Protein AF-A0ABD0N1Q6-F1 (afdb_monomer_lite)

Sequence (127 aa):
EYIIYVDPVTQLGLNTDSVMEYSIGDIHRASDADTPELLPDTISVKLKDLTLNSEDSLAFETLIPKPVLQRYISQLEEHRRIIFSGPSGTGKSFLASRLAEYMVLKEGKQLEHQAIATFNVDNKTTK

InterPro domains:
  IPR027417 P-loop containing nucleoside triphosphate hydrolase [G3DSA:3.40.50.300] (66-121)
  IPR027417 P-loop containing nucleoside triphosphate hydrolase [SSF52540] (61-108)
  IPR039041 Nav/unc-53 family [PTHR12784] (1-127)
  IPR057126 Neuron navigator 1-like, ubiquitin-like domain [PF23092] (1-45)

Radius of gyration: 19.84 Å; chains: 1; bounding box: 49×34×64 Å

Secondary structure (DSSP, 8-state):
-THHHHSTTS-S---GGGEEEEEETT----TTPPPPSSPPS-EEEEEP-GGGT--HHHHHHHT--HHHHHHHHHHHHHHS-------TTSSHHHHHHHHHHHHHHHTT----TTS------------

Organism: Cirrhinus mrigala (NCBI:txid683832)

Structure (mmCIF, N/CA/C/O backbone):
data_AF-A0ABD0N1Q6-F1
#
_entry.id   AF-A0ABD0N1Q6-F1
#
loop_
_atom_site.group_PDB
_atom_site.id
_atom_site.type_symbol
_atom_site.label_atom_id
_atom_site.label_alt_id
_atom_site.label_comp_id
_atom_site.label_asym_id
_atom_site.label_entity_id
_atom_site.label_seq_id
_atom_site.pdbx_PDB_ins_code
_atom_site.Cartn_x
_atom_site.Cartn_y
_atom_site.Cartn_z
_atom_site.occupancy
_atom_site.B_iso_or_equiv
_atom_site.auth_seq_id
_atom_site.auth_comp_id
_atom_site.auth_asym_id
_atom_site.auth_atom_id
_atom_site.pdbx_PDB_model_num
ATOM 1 N N . GLU A 1 1 ? 6.212 -2.475 -22.340 1.00 63.44 1 GLU A N 1
ATOM 2 C CA . GLU A 1 1 ? 6.592 -3.905 -22.292 1.00 63.44 1 GLU A CA 1
ATOM 3 C C . GLU A 1 1 ? 7.075 -4.371 -20.910 1.00 63.44 1 GLU A C 1
ATOM 5 O O . GLU A 1 1 ? 6.848 -5.518 -20.580 1.00 63.44 1 GLU A O 1
ATOM 10 N N . TYR A 1 2 ? 7.620 -3.510 -20.036 1.00 73.81 2 TYR A N 1
ATOM 11 C CA . TYR A 1 2 ? 8.164 -3.938 -18.729 1.00 73.81 2 TYR A CA 1
ATOM 12 C C . TYR A 1 2 ? 7.155 -4.368 -17.652 1.00 73.81 2 TYR A C 1
ATOM 14 O O . TYR A 1 2 ? 7.543 -5.015 -16.682 1.00 73.81 2 TYR A O 1
ATOM 22 N N . ILE A 1 3 ? 5.866 -4.057 -17.810 1.00 80.75 3 ILE A N 1
ATOM 23 C CA . ILE A 1 3 ? 4.844 -4.421 -16.817 1.00 80.75 3 ILE A CA 1
ATOM 24 C C . ILE A 1 3 ? 4.699 -5.942 -16.644 1.00 80.75 3 ILE A C 1
ATOM 26 O O . ILE A 1 3 ? 4.367 -6.404 -15.559 1.00 80.75 3 ILE A O 1
ATOM 30 N N . ILE A 1 4 ? 5.043 -6.731 -17.668 1.00 80.50 4 ILE A N 1
ATOM 31 C CA . ILE A 1 4 ? 5.046 -8.200 -17.597 1.00 80.50 4 ILE A CA 1
ATOM 32 C C . ILE A 1 4 ? 6.065 -8.740 -16.587 1.00 80.50 4 ILE A C 1
ATOM 34 O O . ILE A 1 4 ? 5.952 -9.877 -16.160 1.00 80.50 4 ILE A O 1
ATOM 38 N N . TYR A 1 5 ? 7.074 -7.958 -16.200 1.00 82.06 5 TYR A N 1
ATOM 39 C CA . TYR A 1 5 ? 8.007 -8.360 -15.145 1.00 82.06 5 TYR A CA 1
ATOM 40 C C . TYR A 1 5 ? 7.492 -7.987 -13.749 1.00 82.06 5 TYR A C 1
ATOM 42 O O . TYR A 1 5 ? 7.929 -8.570 -12.762 1.00 82.06 5 TYR A O 1
ATOM 50 N N . VAL A 1 6 ? 6.555 -7.038 -13.673 1.00 81.81 6 VAL A N 1
ATOM 51 C CA . VAL A 1 6 ? 5.927 -6.558 -12.433 1.00 81.81 6 VAL A CA 1
ATOM 52 C C . VAL A 1 6 ? 4.709 -7.416 -12.071 1.00 81.81 6 VAL A C 1
ATOM 54 O O . VAL A 1 6 ? 4.541 -7.784 -10.914 1.00 81.81 6 VAL A O 1
ATOM 57 N N . ASP A 1 7 ? 3.884 -7.772 -13.060 1.00 87.94 7 ASP A N 1
ATOM 58 C CA . ASP A 1 7 ? 2.717 -8.653 -12.917 1.00 87.94 7 ASP A CA 1
ATOM 59 C C . ASP A 1 7 ? 2.688 -9.694 -14.057 1.00 87.94 7 ASP A C 1
ATOM 61 O O . ASP A 1 7 ? 1.883 -9.592 -14.987 1.00 87.94 7 ASP A O 1
ATOM 65 N N . PRO A 1 8 ? 3.582 -10.704 -14.028 1.00 82.69 8 PRO A N 1
ATOM 66 C CA . PRO A 1 8 ? 3.776 -11.650 -15.135 1.00 82.69 8 PRO A CA 1
ATOM 67 C C . PRO A 1 8 ? 2.552 -12.490 -15.475 1.00 82.69 8 PRO A C 1
ATOM 69 O O . PRO A 1 8 ? 2.429 -12.979 -16.595 1.00 82.69 8 PRO A O 1
ATOM 72 N N . VAL A 1 9 ? 1.651 -12.672 -14.512 1.00 87.69 9 VAL A N 1
ATOM 73 C CA . VAL A 1 9 ? 0.440 -13.485 -14.672 1.00 87.69 9 VAL A CA 1
ATOM 74 C C . VAL A 1 9 ? -0.811 -12.604 -14.692 1.00 87.69 9 VAL A C 1
ATOM 76 O O . VAL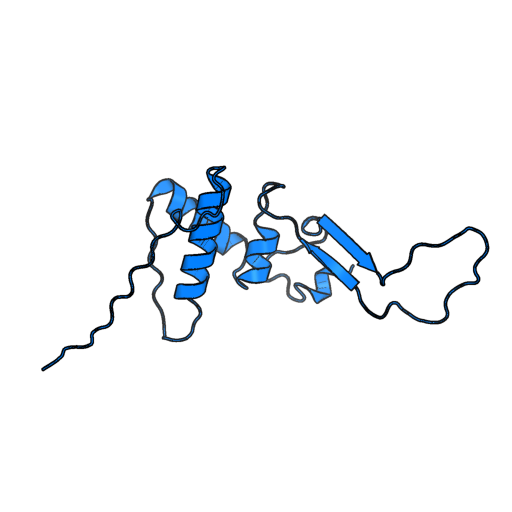 A 1 9 ? -1.929 -13.116 -14.716 1.00 87.69 9 VAL A O 1
ATOM 79 N N . THR A 1 10 ? -0.656 -11.275 -14.697 1.00 86.19 10 THR A N 1
ATOM 80 C CA . THR A 1 10 ? -1.761 -10.299 -14.657 1.00 86.19 10 THR A CA 1
ATOM 81 C C . THR A 1 10 ? -2.742 -10.533 -13.495 1.00 86.19 10 THR A C 1
ATOM 83 O O . THR A 1 10 ? -3.933 -10.241 -13.596 1.00 86.19 10 THR A O 1
ATOM 86 N N . GLN A 1 11 ? -2.262 -11.112 -12.387 1.00 90.44 11 GLN A N 1
ATOM 87 C CA . GLN A 1 11 ? -3.091 -11.479 -11.233 1.00 90.44 11 GLN A CA 1
ATOM 88 C C . GLN A 1 11 ? -3.357 -10.289 -10.319 1.00 90.44 11 GLN A C 1
ATOM 90 O O . GLN A 1 11 ? -4.396 -10.248 -9.659 1.00 90.44 11 GLN A O 1
ATOM 95 N N . LEU A 1 12 ? -2.444 -9.317 -10.288 1.00 94.00 12 LEU A N 1
ATOM 96 C CA . LEU A 1 12 ? -2.667 -8.070 -9.566 1.00 94.00 12 LEU A CA 1
ATOM 97 C C . LEU A 1 12 ? -3.605 -7.139 -10.342 1.00 94.00 12 LEU A C 1
ATOM 99 O O . LEU A 1 12 ? -4.262 -6.289 -9.740 1.00 94.00 12 LEU A O 1
ATOM 103 N N . GLY A 1 13 ? -3.730 -7.351 -11.654 1.00 92.75 13 GLY A N 1
ATOM 104 C CA . GLY A 1 13 ? -4.526 -6.525 -12.555 1.00 92.75 13 GLY A CA 1
ATOM 105 C C . GLY A 1 13 ? -3.767 -5.286 -13.026 1.00 92.75 13 GLY A C 1
ATOM 106 O O . GLY A 1 13 ? -4.398 -4.294 -13.392 1.00 92.75 13 GLY A O 1
ATOM 107 N N . LEU A 1 14 ? -2.431 -5.331 -12.993 1.00 92.94 14 LEU A N 1
ATOM 108 C CA . LEU A 1 14 ? -1.572 -4.248 -13.464 1.00 92.94 14 LEU A CA 1
ATOM 109 C C . LEU A 1 14 ? -1.366 -4.357 -14.978 1.00 92.94 14 LEU A C 1
ATOM 111 O O . LEU A 1 14 ? -1.243 -5.448 -15.534 1.00 92.94 14 LEU A O 1
ATOM 115 N N . ASN A 1 15 ? -1.322 -3.216 -15.661 1.00 90.81 15 ASN A N 1
ATOM 116 C CA . ASN A 1 15 ? -1.105 -3.152 -17.105 1.00 90.81 15 ASN A CA 1
ATOM 117 C C . ASN A 1 15 ? -0.229 -1.945 -17.482 1.00 90.81 15 ASN A C 1
ATOM 119 O O . ASN A 1 15 ? 0.282 -1.237 -16.617 1.00 90.81 15 ASN A O 1
ATOM 123 N N . THR A 1 16 ? -0.003 -1.718 -18.777 1.00 88.06 16 THR A N 1
ATOM 124 C CA . THR A 1 16 ? 0.847 -0.609 -19.244 1.00 88.06 16 THR A CA 1
ATOM 125 C C . THR A 1 16 ? 0.340 0.755 -18.763 1.00 88.06 16 THR A C 1
ATOM 127 O O . THR A 1 16 ? 1.154 1.616 -18.439 1.00 88.06 16 THR A O 1
ATOM 130 N N . ASP A 1 17 ? -0.976 0.931 -18.629 1.00 91.00 17 ASP A N 1
ATOM 131 C CA . ASP A 1 17 ? -1.573 2.163 -18.114 1.00 91.00 17 ASP A CA 1
ATOM 132 C C . ASP A 1 17 ? -1.401 2.308 -16.599 1.00 91.00 17 ASP A C 1
ATOM 134 O O . ASP A 1 17 ? -1.629 3.394 -16.077 1.00 91.00 17 ASP A O 1
ATOM 138 N N . SER A 1 18 ? -0.983 1.265 -15.879 1.00 92.50 18 SER A N 1
ATOM 139 C CA . SER A 1 18 ? -0.650 1.343 -14.452 1.00 92.50 18 SER A CA 1
ATOM 140 C C . SER A 1 18 ? 0.695 2.026 -14.189 1.00 92.50 18 SER A C 1
ATOM 142 O O . SER A 1 18 ? 0.976 2.399 -13.051 1.00 92.50 18 SER A O 1
ATOM 144 N N . VAL A 1 19 ? 1.538 2.202 -15.213 1.00 91.44 19 VAL A N 1
ATOM 145 C CA . VAL A 1 19 ? 2.837 2.876 -15.086 1.00 91.44 19 VAL A CA 1
ATOM 146 C C . VAL A 1 19 ? 2.639 4.390 -15.141 1.00 91.44 19 VAL A C 1
ATOM 148 O O . VAL A 1 19 ? 2.029 4.918 -16.070 1.00 91.44 19 VAL A O 1
ATOM 151 N N . MET A 1 20 ? 3.161 5.095 -14.140 1.00 90.06 20 MET A N 1
ATOM 152 C CA . MET A 1 20 ? 3.219 6.556 -14.119 1.00 90.06 20 MET A CA 1
ATOM 153 C C . MET A 1 20 ? 4.516 7.068 -14.747 1.00 90.06 20 MET A C 1
ATOM 155 O O . MET A 1 20 ? 4.489 7.976 -15.569 1.00 90.06 20 MET A O 1
ATOM 159 N N . GLU A 1 21 ? 5.646 6.486 -14.358 1.00 87.31 21 GLU A N 1
ATOM 160 C CA . GLU A 1 21 ? 6.975 6.892 -14.809 1.00 87.31 21 GLU A CA 1
ATOM 161 C C . GLU A 1 21 ? 7.892 5.670 -14.829 1.00 87.31 21 GLU A C 1
ATOM 163 O O . GLU A 1 21 ? 7.711 4.737 -14.044 1.00 87.31 21 GLU A O 1
ATOM 168 N N . TYR A 1 22 ? 8.883 5.664 -15.714 1.00 83.44 22 TYR A N 1
ATOM 169 C CA . TYR A 1 22 ? 9.984 4.716 -15.633 1.00 83.44 22 TYR A CA 1
ATOM 170 C C . TYR A 1 22 ? 11.305 5.418 -15.947 1.00 83.44 22 TYR A C 1
ATOM 172 O O . TYR A 1 22 ? 11.354 6.304 -16.800 1.00 83.44 22 TYR A O 1
ATOM 180 N N . SER A 1 23 ? 12.377 5.011 -15.275 1.00 78.94 23 SER A N 1
ATOM 181 C CA . SER A 1 23 ? 13.738 5.455 -15.563 1.00 78.94 23 SER A CA 1
ATOM 182 C C . SER A 1 23 ? 14.638 4.256 -15.823 1.00 78.94 23 SER A C 1
ATOM 184 O O . SER A 1 23 ? 14.404 3.149 -15.337 1.00 78.94 23 SER A O 1
ATOM 186 N N . ILE A 1 24 ? 15.647 4.477 -16.655 1.00 76.06 24 ILE A N 1
ATOM 187 C CA . ILE A 1 24 ? 16.559 3.452 -17.143 1.00 76.06 24 ILE A CA 1
ATOM 188 C C . ILE A 1 24 ? 17.982 3.963 -16.883 1.00 76.06 24 ILE A C 1
ATOM 190 O O . ILE A 1 24 ? 18.451 4.861 -17.583 1.00 76.06 24 ILE A O 1
ATOM 194 N N . GLY A 1 25 ? 18.655 3.409 -15.871 1.00 70.56 25 GLY A N 1
ATOM 195 C CA . GLY A 1 25 ? 19.943 3.913 -15.371 1.00 70.56 25 GLY A CA 1
ATOM 196 C C . GLY A 1 25 ? 19.877 5.334 -14.773 1.00 70.56 25 GLY A C 1
ATOM 197 O O . GLY A 1 25 ? 18.796 5.831 -14.467 1.00 70.56 25 GLY A O 1
ATOM 198 N N . ASP A 1 26 ? 21.040 5.992 -14.651 1.00 59.66 26 ASP A N 1
ATOM 199 C CA . ASP A 1 26 ? 21.234 7.323 -14.024 1.00 59.66 26 ASP A CA 1
ATOM 200 C C . ASP A 1 26 ? 21.634 8.442 -15.024 1.00 59.66 26 ASP A C 1
ATOM 202 O O . ASP A 1 26 ? 22.311 9.410 -14.673 1.00 59.66 26 ASP A O 1
ATOM 206 N N . ILE A 1 27 ? 21.307 8.319 -16.315 1.00 54.03 27 ILE A N 1
ATOM 207 C CA . ILE A 1 27 ? 22.042 9.062 -17.358 1.00 54.03 27 ILE A CA 1
ATOM 208 C C . ILE A 1 27 ? 21.313 10.330 -17.857 1.00 54.03 27 ILE A C 1
ATOM 210 O O . ILE A 1 27 ? 20.344 10.246 -18.608 1.00 54.03 27 ILE A O 1
ATOM 214 N N . HIS A 1 28 ? 21.880 11.511 -17.566 1.00 49.94 28 HIS A N 1
ATOM 215 C CA . HIS A 1 28 ? 21.729 12.750 -18.357 1.00 49.94 28 HIS A CA 1
ATOM 216 C C . HIS A 1 28 ? 22.832 12.806 -19.442 1.00 49.94 28 HIS A C 1
ATOM 218 O O . HIS A 1 28 ? 24.000 12.605 -19.115 1.00 49.94 28 HIS A O 1
ATOM 224 N N . ARG A 1 29 ? 22.516 13.078 -20.724 1.00 51.78 29 ARG A N 1
ATOM 225 C CA . ARG A 1 29 ? 23.517 13.128 -21.824 1.00 51.78 29 ARG A CA 1
ATOM 226 C C . ARG A 1 29 ? 23.653 14.517 -22.465 1.00 51.78 29 ARG A C 1
ATOM 228 O O . ARG A 1 29 ? 22.651 15.187 -22.695 1.00 51.78 29 ARG A O 1
ATOM 235 N N . ALA A 1 30 ? 24.890 14.908 -22.789 1.00 47.66 30 ALA A N 1
ATOM 236 C CA . ALA A 1 30 ? 25.230 16.033 -23.670 1.00 47.66 30 ALA A CA 1
ATOM 237 C C . ALA A 1 30 ? 25.465 15.539 -25.117 1.00 47.66 30 ALA A C 1
ATOM 239 O O . ALA A 1 30 ? 25.775 14.367 -25.314 1.00 47.66 30 ALA A O 1
ATOM 240 N N . SER A 1 31 ? 25.306 16.441 -26.095 1.00 41.12 31 SER A N 1
ATOM 241 C CA . SER A 1 31 ? 25.104 16.202 -27.545 1.00 41.12 31 SER A CA 1
ATOM 242 C C . SER A 1 31 ? 26.035 15.199 -28.254 1.00 41.12 31 SER A C 1
ATOM 244 O O . SER A 1 31 ? 25.605 14.604 -29.237 1.00 41.12 31 SER A O 1
ATOM 246 N N . ASP A 1 32 ? 27.262 14.962 -27.779 1.00 51.75 32 ASP A N 1
ATOM 247 C CA . ASP A 1 32 ? 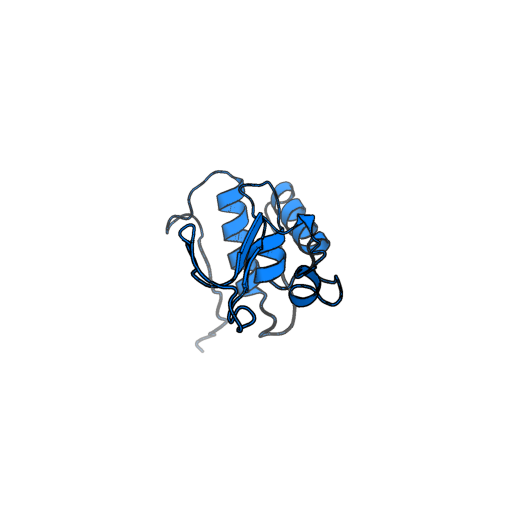28.319 14.353 -28.610 1.00 51.75 32 ASP A CA 1
ATOM 248 C C . ASP A 1 32 ? 28.909 13.040 -28.040 1.00 51.75 32 ASP A C 1
ATOM 250 O O . ASP A 1 32 ? 30.085 12.749 -28.245 1.00 51.75 32 ASP A O 1
ATOM 254 N N . ALA A 1 33 ? 28.133 12.244 -27.292 1.00 53.88 33 ALA A N 1
ATOM 255 C CA . ALA A 1 33 ? 28.614 10.976 -26.717 1.00 53.88 33 ALA A CA 1
ATOM 256 C C . ALA A 1 33 ? 28.206 9.732 -27.538 1.00 53.88 33 ALA A C 1
ATOM 258 O O . ALA A 1 33 ? 27.027 9.561 -27.857 1.00 53.88 33 ALA A O 1
ATOM 259 N N . ASP A 1 34 ? 29.178 8.848 -27.812 1.00 50.19 34 ASP A N 1
ATOM 260 C CA . ASP A 1 34 ? 29.012 7.568 -28.523 1.00 50.19 34 ASP A CA 1
ATOM 261 C C . ASP A 1 34 ? 28.018 6.604 -27.841 1.00 50.19 34 ASP A C 1
ATOM 263 O O . ASP A 1 34 ? 27.814 6.618 -26.621 1.00 50.19 34 ASP A O 1
ATOM 267 N N . THR A 1 35 ? 27.394 5.741 -28.652 1.00 48.62 35 THR A N 1
ATOM 268 C CA . THR A 1 35 ? 26.401 4.733 -28.235 1.00 48.62 35 THR A CA 1
ATOM 269 C C . THR A 1 35 ? 26.938 3.808 -27.134 1.00 48.62 35 THR A C 1
ATOM 271 O O . THR A 1 35 ? 27.998 3.212 -27.318 1.00 48.62 35 THR A O 1
ATOM 274 N N . PRO A 1 36 ? 26.216 3.623 -26.011 1.00 51.22 36 PRO A N 1
ATOM 275 C CA . PRO A 1 36 ? 26.679 2.762 -24.927 1.00 51.22 36 PRO A CA 1
ATOM 276 C C . PRO A 1 36 ? 26.613 1.278 -25.319 1.00 51.22 36 PRO A C 1
ATOM 278 O O . PRO A 1 36 ? 25.617 0.820 -25.877 1.00 51.22 36 PRO A O 1
ATOM 281 N N . GLU A 1 37 ? 27.649 0.520 -24.957 1.00 51.94 37 GLU A N 1
ATOM 282 C CA . GLU A 1 37 ? 27.719 -0.942 -25.127 1.00 51.94 37 GLU A CA 1
ATOM 283 C C . GLU A 1 37 ? 26.939 -1.726 -24.050 1.00 51.94 37 GLU A C 1
ATOM 285 O O . GLU A 1 37 ? 26.655 -2.908 -24.244 1.00 51.94 37 GLU A O 1
ATOM 290 N N . LEU A 1 38 ? 26.561 -1.098 -22.926 1.00 50.06 38 LEU A N 1
ATOM 291 C CA . LEU A 1 38 ? 25.830 -1.758 -21.838 1.00 50.06 38 LEU A CA 1
ATOM 292 C C . LEU A 1 38 ? 24.319 -1.515 -21.907 1.00 50.06 38 LEU A C 1
ATOM 294 O O . LEU A 1 38 ? 23.841 -0.377 -21.940 1.00 50.06 38 LEU A O 1
ATOM 298 N N . LEU A 1 39 ? 23.574 -2.624 -21.862 1.00 53.91 39 LEU A N 1
ATOM 299 C CA . LEU A 1 39 ? 22.163 -2.637 -21.495 1.00 53.91 39 LEU A CA 1
ATOM 300 C C . LEU A 1 39 ? 22.016 -2.027 -20.090 1.00 53.91 39 LEU A C 1
ATOM 302 O O . LEU A 1 39 ? 22.891 -2.207 -19.251 1.00 53.91 39 LEU A O 1
ATOM 306 N N . PRO A 1 40 ? 20.939 -1.288 -19.824 1.00 54.50 40 PRO A N 1
ATOM 307 C CA . PRO A 1 40 ? 20.789 -0.564 -18.570 1.00 54.50 40 PRO A CA 1
ATOM 308 C C . PRO A 1 40 ? 20.744 -1.492 -17.349 1.00 54.50 40 PRO A C 1
ATOM 310 O O . PRO A 1 40 ? 19.903 -2.385 -17.284 1.00 54.50 40 PRO A O 1
ATOM 313 N N . ASP A 1 41 ? 21.605 -1.236 -16.360 1.00 67.25 41 ASP A N 1
ATOM 314 C CA . ASP A 1 41 ? 21.766 -2.082 -15.165 1.00 67.25 41 ASP A CA 1
ATOM 315 C C . ASP A 1 41 ? 20.569 -2.034 -14.200 1.00 67.25 41 ASP A C 1
ATOM 317 O O . ASP A 1 41 ? 20.409 -2.904 -13.344 1.00 67.25 41 ASP A O 1
ATOM 321 N N . THR A 1 42 ? 19.715 -1.009 -14.280 1.00 70.12 42 THR A N 1
ATOM 322 C CA . THR A 1 42 ? 18.541 -0.872 -13.406 1.00 70.12 42 THR A CA 1
ATOM 323 C C . THR A 1 42 ? 17.416 -0.128 -14.115 1.00 70.12 42 THR A C 1
ATOM 325 O O . THR A 1 42 ? 17.633 0.921 -14.723 1.00 70.12 42 THR A O 1
ATOM 328 N N . ILE A 1 43 ? 16.203 -0.673 -14.014 1.00 76.19 43 ILE A N 1
ATOM 329 C CA . ILE A 1 43 ? 14.967 -0.032 -14.466 1.00 76.19 43 ILE A CA 1
ATOM 330 C C . ILE A 1 43 ? 14.138 0.270 -13.222 1.00 76.19 43 ILE A C 1
ATOM 332 O O . ILE A 1 43 ? 13.747 -0.648 -12.502 1.00 76.19 43 ILE A O 1
ATOM 336 N N . SER A 1 44 ? 13.875 1.549 -12.972 1.00 82.25 44 SER A N 1
ATOM 337 C CA . SER A 1 44 ? 12.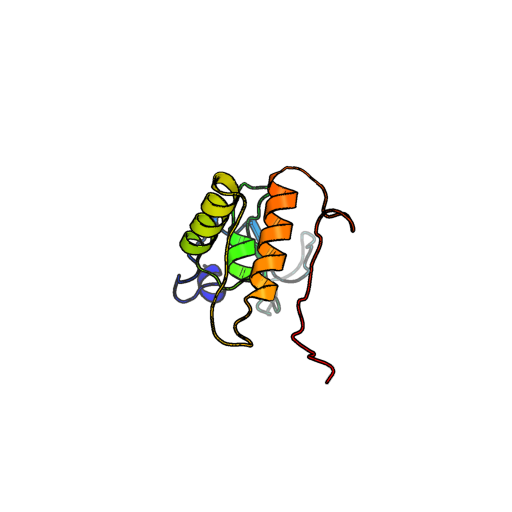928 1.975 -11.945 1.00 82.25 44 SER A CA 1
ATOM 338 C C . SER A 1 44 ? 11.570 2.186 -12.595 1.00 82.25 44 SER A C 1
ATOM 340 O O . SER A 1 44 ? 11.479 2.843 -13.630 1.00 82.25 44 SER A O 1
ATOM 342 N N . VAL A 1 45 ? 10.513 1.630 -12.009 1.00 85.69 45 VAL A N 1
ATOM 343 C CA . VAL A 1 45 ? 9.135 1.817 -12.472 1.00 85.69 45 VAL A CA 1
ATOM 344 C C . VAL A 1 45 ? 8.327 2.370 -11.315 1.00 85.69 45 VAL A C 1
ATOM 346 O O . VAL A 1 45 ? 8.262 1.766 -10.246 1.00 85.69 45 VAL A O 1
ATOM 349 N N . LYS A 1 46 ? 7.684 3.511 -11.540 1.00 90.69 46 LYS A N 1
ATOM 350 C CA . LYS A 1 46 ? 6.752 4.118 -10.601 1.00 90.69 46 LYS A CA 1
ATOM 351 C C . LYS A 1 46 ? 5.333 3.858 -11.083 1.00 90.69 46 LYS A C 1
ATOM 353 O O . LYS A 1 46 ? 4.973 4.231 -12.200 1.00 90.69 46 LYS A O 1
ATOM 358 N N . LEU A 1 47 ? 4.538 3.195 -10.252 1.00 93.88 47 LEU A N 1
ATOM 359 C CA . LEU A 1 47 ? 3.140 2.897 -10.547 1.00 93.88 47 LEU A CA 1
ATOM 360 C C . LEU A 1 47 ? 2.243 4.077 -10.172 1.00 93.88 47 LEU A C 1
ATOM 362 O O . LEU A 1 47 ? 2.596 4.895 -9.321 1.00 93.88 47 LEU A O 1
ATOM 366 N N . LYS A 1 48 ? 1.078 4.159 -10.815 1.00 95.62 48 LYS A N 1
ATOM 367 C CA . LYS A 1 48 ? 0.044 5.126 -10.450 1.00 95.62 48 LYS A CA 1
ATOM 368 C C . LYS A 1 48 ? -0.451 4.839 -9.036 1.00 95.62 48 LYS A C 1
ATOM 370 O O . LYS A 1 48 ? -0.682 3.693 -8.649 1.00 95.62 48 LYS A O 1
ATOM 375 N N . ASP A 1 49 ? -0.644 5.900 -8.278 1.00 94.50 49 ASP A N 1
ATOM 376 C CA . ASP A 1 49 ? -1.166 5.847 -6.923 1.00 94.50 49 ASP A CA 1
ATOM 377 C C . ASP A 1 49 ? -2.453 6.679 -6.819 1.00 94.50 49 ASP A C 1
ATOM 379 O O . ASP A 1 49 ? -3.048 7.108 -7.817 1.00 94.50 49 ASP A O 1
ATOM 383 N N . LEU A 1 50 ? -2.891 6.906 -5.585 1.00 93.44 50 LEU A N 1
ATOM 384 C CA . LEU A 1 50 ? -4.100 7.654 -5.284 1.00 93.44 50 LEU A CA 1
ATOM 385 C C . LEU A 1 50 ? -4.063 9.101 -5.812 1.00 93.44 50 LEU A C 1
ATOM 387 O O . LEU A 1 50 ? -5.121 9.650 -6.114 1.00 93.44 50 LEU A O 1
ATOM 391 N N . THR A 1 51 ? -2.883 9.710 -5.987 1.00 91.75 51 THR A N 1
ATOM 392 C CA . THR A 1 51 ? -2.765 11.065 -6.563 1.00 91.75 51 THR A CA 1
ATOM 393 C C . THR A 1 51 ? -3.270 11.123 -8.005 1.00 91.75 51 THR A C 1
ATOM 395 O O . THR A 1 51 ? -3.745 12.164 -8.457 1.00 91.75 51 THR A O 1
ATOM 398 N N . LEU A 1 52 ? -3.240 9.983 -8.702 1.00 93.56 52 LEU A N 1
ATOM 399 C CA . LEU A 1 52 ? -3.793 9.780 -10.038 1.00 93.56 52 LEU A CA 1
ATOM 400 C C . LEU A 1 52 ? -5.093 8.965 -10.016 1.00 93.56 52 LEU A C 1
ATOM 402 O O . LEU A 1 52 ? -5.477 8.394 -11.037 1.00 93.56 52 LEU A O 1
ATOM 406 N N . ASN A 1 53 ? -5.769 8.908 -8.864 1.00 92.62 53 ASN A N 1
ATOM 407 C CA . ASN A 1 53 ? -6.998 8.147 -8.656 1.00 92.62 53 ASN A CA 1
ATOM 408 C C . ASN A 1 53 ? -6.853 6.663 -9.053 1.00 92.62 53 ASN A C 1
ATOM 410 O O . ASN A 1 53 ? -7.718 6.108 -9.732 1.00 92.62 53 ASN A O 1
ATOM 414 N N . SER A 1 54 ? -5.732 6.034 -8.673 1.00 95.12 54 SER A N 1
ATOM 415 C CA . SER A 1 54 ? -5.476 4.615 -8.934 1.00 95.12 54 SER A CA 1
ATOM 416 C C . SER A 1 54 ? -5.006 3.853 -7.695 1.00 95.12 54 SER A C 1
ATOM 418 O O . SER A 1 54 ? -4.279 4.365 -6.849 1.00 95.12 54 SER A O 1
ATOM 420 N N . GLU A 1 55 ? -5.382 2.578 -7.615 1.00 95.88 55 GLU A N 1
ATOM 421 C CA . GLU A 1 55 ? -4.923 1.635 -6.591 1.00 95.88 55 GLU A CA 1
ATOM 422 C C . GLU A 1 55 ? -3.721 0.785 -7.042 1.00 95.88 55 GLU A C 1
ATOM 424 O O . GLU A 1 55 ? -3.376 -0.175 -6.359 1.00 95.88 55 GLU A O 1
ATOM 429 N N . ASP A 1 56 ? -3.090 1.087 -8.183 1.00 95.75 56 ASP A N 1
ATOM 430 C CA . ASP A 1 56 ? -2.055 0.220 -8.777 1.00 95.75 56 ASP A CA 1
ATOM 431 C C . ASP A 1 56 ? -0.839 0.030 -7.856 1.00 95.75 56 ASP A C 1
ATOM 433 O O . ASP A 1 56 ? -0.428 -1.106 -7.615 1.00 95.75 56 ASP A O 1
ATOM 437 N N . SER A 1 57 ? -0.305 1.114 -7.279 1.00 95.56 57 SER A N 1
ATOM 438 C CA . SER A 1 57 ? 0.786 1.020 -6.292 1.00 95.56 57 SER A CA 1
ATOM 439 C C . SER A 1 57 ? 0.375 0.194 -5.071 1.00 95.56 57 SER A C 1
ATOM 441 O O . SER A 1 57 ? 1.130 -0.660 -4.616 1.00 95.56 57 SER A O 1
ATOM 443 N N . LEU A 1 58 ? -0.857 0.373 -4.578 1.00 96.62 58 LEU A N 1
ATOM 444 C CA . LEU A 1 58 ? -1.363 -0.371 -3.421 1.00 96.62 58 LEU A CA 1
ATOM 445 C C . LEU A 1 58 ? -1.519 -1.869 -3.730 1.00 96.62 58 LEU A C 1
ATOM 447 O O . LEU A 1 58 ? -1.203 -2.708 -2.885 1.00 96.62 58 LEU A O 1
ATOM 451 N N . ALA A 1 59 ? -1.986 -2.220 -4.931 1.00 96.75 59 ALA A N 1
ATOM 452 C CA . ALA A 1 59 ? -2.082 -3.606 -5.393 1.00 96.75 59 ALA A CA 1
ATOM 453 C C . ALA A 1 59 ? -0.705 -4.270 -5.447 1.00 96.75 59 ALA A C 1
ATOM 455 O O . ALA A 1 59 ? -0.540 -5.386 -4.955 1.00 96.75 59 ALA A O 1
ATOM 456 N N . PHE A 1 60 ? 0.292 -3.553 -5.966 1.00 95.19 60 PHE A N 1
ATOM 457 C CA . PHE A 1 60 ? 1.670 -4.022 -6.004 1.00 95.19 60 PHE A CA 1
ATOM 458 C C . PHE A 1 60 ? 2.271 -4.201 -4.602 1.00 95.19 60 PHE A C 1
ATOM 460 O O . PHE A 1 60 ? 2.804 -5.263 -4.295 1.00 95.19 60 PHE A O 1
ATOM 467 N N . GLU A 1 61 ? 2.130 -3.211 -3.719 1.00 94.38 61 GLU A N 1
ATOM 468 C CA . GLU A 1 61 ? 2.669 -3.261 -2.353 1.00 94.38 61 GLU A CA 1
ATOM 469 C C . GLU A 1 61 ? 2.034 -4.360 -1.495 1.00 94.38 61 GLU A C 1
ATOM 471 O O . GLU A 1 61 ? 2.706 -5.001 -0.685 1.00 94.38 61 GLU A O 1
ATOM 476 N N . THR A 1 62 ? 0.724 -4.564 -1.639 1.00 95.56 62 THR A N 1
ATOM 477 C CA . THR A 1 62 ? -0.021 -5.532 -0.822 1.00 95.56 62 THR A CA 1
ATOM 478 C C . THR A 1 62 ? -0.034 -6.936 -1.407 1.00 95.56 62 THR A C 1
ATOM 480 O O . THR A 1 62 ? -0.393 -7.877 -0.696 1.00 95.56 62 THR A O 1
ATOM 483 N N . LEU A 1 63 ? 0.337 -7.081 -2.683 1.00 94.88 63 LEU A N 1
ATOM 484 C CA . LEU A 1 63 ? 0.154 -8.294 -3.479 1.00 94.88 63 LEU A CA 1
ATOM 485 C C . LEU A 1 63 ? -1.306 -8.785 -3.488 1.00 94.88 63 LEU A C 1
ATOM 487 O O . LEU A 1 63 ? -1.577 -9.979 -3.628 1.00 94.88 63 LEU A O 1
ATOM 491 N N . ILE A 1 64 ? -2.259 -7.864 -3.322 1.00 95.94 64 ILE A N 1
ATOM 492 C CA . ILE A 1 64 ? -3.691 -8.144 -3.410 1.00 95.94 64 ILE A CA 1
ATOM 493 C C . ILE A 1 64 ? -4.191 -7.684 -4.781 1.00 95.94 64 ILE A C 1
ATOM 495 O O . ILE A 1 64 ? -3.954 -6.533 -5.153 1.00 95.94 64 ILE A O 1
ATOM 499 N N . PRO A 1 65 ? -4.939 -8.529 -5.516 1.00 96.44 65 PRO A N 1
ATOM 500 C CA . PRO A 1 65 ? -5.533 -8.133 -6.784 1.00 96.44 65 PRO A CA 1
ATOM 501 C C . PRO A 1 65 ? -6.337 -6.838 -6.678 1.00 96.44 65 PRO A C 1
ATOM 503 O O . PRO A 1 65 ? -7.177 -6.696 -5.783 1.00 96.44 65 PRO A O 1
ATOM 506 N N . LYS A 1 66 ? -6.142 -5.920 -7.629 1.00 95.81 66 LYS A N 1
ATOM 507 C CA . LYS A 1 66 ? -6.830 -4.623 -7.680 1.00 95.81 66 LYS A CA 1
ATOM 508 C C . LYS A 1 66 ? -8.356 -4.737 -7.522 1.00 95.81 66 LYS A C 1
ATOM 510 O O . LYS A 1 66 ? -8.895 -4.005 -6.693 1.00 95.81 66 LYS A O 1
ATOM 515 N N . PRO A 1 67 ? -9.067 -5.690 -8.168 1.00 96.06 67 PRO A N 1
ATOM 516 C CA . PRO A 1 67 ? -10.511 -5.849 -7.956 1.00 96.06 67 PRO A CA 1
ATOM 517 C C . PRO A 1 67 ? -10.888 -6.198 -6.507 1.00 96.06 67 PRO A C 1
ATOM 519 O O . PRO A 1 67 ? -11.941 -5.800 -6.009 1.00 96.06 67 PRO A O 1
ATOM 522 N N . VAL A 1 68 ? -10.024 -6.937 -5.805 1.00 96.94 68 VAL A N 1
ATOM 523 C CA . VAL A 1 68 ? -10.230 -7.310 -4.400 1.00 96.94 68 VAL A CA 1
ATOM 524 C C . VAL A 1 68 ? -9.981 -6.108 -3.487 1.00 96.94 68 VAL A C 1
ATOM 526 O O . VAL A 1 68 ? -10.788 -5.858 -2.592 1.00 96.94 68 VAL A O 1
ATOM 529 N N . LEU A 1 69 ? -8.924 -5.325 -3.738 1.00 97.19 69 LEU A N 1
ATOM 530 C CA . LEU A 1 69 ? -8.676 -4.072 -3.014 1.00 97.19 69 LEU A CA 1
ATOM 531 C C . LEU A 1 69 ? -9.819 -3.077 -3.184 1.00 97.19 69 LEU A C 1
ATOM 533 O O . LEU A 1 69 ? -10.299 -2.535 -2.192 1.00 97.19 69 LEU A O 1
ATOM 537 N N . GLN A 1 70 ? -10.293 -2.878 -4.415 1.00 96.31 70 GLN A N 1
ATOM 538 C CA . GLN A 1 70 ? -11.416 -1.988 -4.704 1.00 96.31 70 GLN A CA 1
ATOM 539 C C . GLN A 1 70 ? -12.659 -2.393 -3.913 1.00 96.31 70 GLN A C 1
ATOM 541 O O . GLN A 1 70 ? -13.296 -1.546 -3.293 1.00 96.31 70 GLN A O 1
ATOM 546 N N . ARG A 1 71 ? -12.945 -3.698 -3.814 1.00 97.38 71 ARG A N 1
ATOM 547 C CA . ARG A 1 71 ? -14.019 -4.196 -2.952 1.00 97.38 71 ARG A CA 1
ATOM 548 C C . ARG A 1 71 ? -13.786 -3.859 -1.475 1.00 97.38 71 ARG A C 1
ATOM 550 O O . ARG A 1 71 ? -14.732 -3.448 -0.810 1.00 97.38 71 ARG A O 1
ATOM 557 N N . TYR A 1 72 ? -12.576 -4.028 -0.939 1.00 97.75 72 TYR A N 1
ATOM 558 C CA . TYR A 1 72 ? -12.283 -3.665 0.456 1.00 97.75 72 TYR A CA 1
ATOM 559 C C . TYR A 1 72 ? -12.460 -2.169 0.717 1.00 97.75 72 TYR A C 1
ATOM 561 O O . TYR A 1 72 ? -13.045 -1.800 1.734 1.00 97.75 72 TYR A O 1
ATOM 569 N N . ILE A 1 73 ? -12.009 -1.327 -0.212 1.00 97.12 73 ILE A N 1
ATOM 570 C CA . ILE A 1 73 ? -12.162 0.127 -0.143 1.00 97.12 73 ILE A CA 1
ATOM 571 C C . ILE A 1 73 ? -13.646 0.496 -0.148 1.00 97.12 73 ILE A C 1
ATOM 573 O O . ILE A 1 73 ? -14.090 1.172 0.774 1.00 97.12 73 ILE A O 1
ATOM 577 N N . SER A 1 74 ? -14.439 -0.021 -1.093 1.00 97.12 74 SER A N 1
ATOM 578 C CA . SER A 1 74 ? -15.882 0.254 -1.141 1.00 97.12 74 SER A CA 1
ATOM 579 C C . SER A 1 74 ? -16.598 -0.164 0.146 1.00 97.12 74 SER A C 1
ATOM 581 O O . SER A 1 74 ? -17.428 0.574 0.664 1.00 97.12 74 SER A O 1
ATOM 583 N N . GLN A 1 75 ? -16.247 -1.322 0.714 1.00 97.44 75 GLN A N 1
ATOM 584 C CA . GLN A 1 75 ? -16.815 -1.782 1.986 1.00 97.44 75 GLN A CA 1
ATOM 585 C C . GLN A 1 75 ? -16.425 -0.875 3.162 1.00 97.44 75 GLN A C 1
ATOM 587 O O . GLN A 1 75 ? -17.245 -0.618 4.043 1.00 97.44 75 GLN A O 1
ATOM 592 N N . LEU A 1 76 ? -15.190 -0.371 3.188 1.00 97.44 76 LEU A N 1
ATOM 593 C CA . LEU A 1 76 ? -14.744 0.591 4.195 1.00 97.44 76 LEU A CA 1
ATOM 594 C C . LEU A 1 76 ? -15.428 1.954 4.039 1.00 97.44 76 LEU A C 1
ATOM 596 O O . LEU A 1 76 ? -15.758 2.570 5.049 1.00 97.44 76 LEU A O 1
ATOM 600 N N . GLU A 1 77 ? -15.676 2.414 2.815 1.00 95.94 77 GLU A N 1
ATOM 601 C CA . GLU A 1 77 ? -16.410 3.656 2.549 1.00 95.94 77 GLU A CA 1
ATOM 602 C C . GLU A 1 77 ? -17.875 3.557 2.985 1.00 95.94 77 GLU A C 1
ATOM 604 O O . GLU A 1 77 ? -18.385 4.463 3.647 1.00 95.94 77 GLU A O 1
ATOM 609 N N . GLU A 1 78 ? -18.529 2.441 2.662 1.00 97.44 78 GLU A N 1
ATOM 610 C CA . GLU A 1 78 ? -19.950 2.220 2.929 1.00 97.44 78 GLU A CA 1
ATOM 611 C C . GLU A 1 78 ? -20.225 1.877 4.399 1.00 97.44 78 GLU A C 1
ATOM 613 O O . GLU A 1 78 ? -21.083 2.479 5.043 1.00 97.44 78 GLU A O 1
ATOM 618 N N . HIS A 1 79 ? -19.491 0.910 4.955 1.00 97.56 79 HIS A N 1
ATOM 619 C CA . HIS A 1 79 ? -19.786 0.339 6.272 1.00 97.56 79 HIS A CA 1
ATOM 620 C C . HIS A 1 79 ? -18.847 0.820 7.378 1.00 97.56 79 HIS A C 1
ATOM 622 O O . HIS A 1 79 ? -19.088 0.519 8.549 1.00 97.56 79 HIS A O 1
ATOM 628 N N . ARG A 1 80 ? -17.762 1.535 7.039 1.00 96.25 80 ARG A N 1
ATOM 629 C CA . ARG A 1 80 ? -16.745 2.023 7.994 1.00 96.25 80 ARG A CA 1
ATOM 630 C C . ARG A 1 80 ? -16.081 0.912 8.820 1.00 96.25 80 ARG A C 1
ATOM 632 O O . ARG A 1 80 ? -15.504 1.167 9.875 1.00 96.25 80 ARG A O 1
ATOM 639 N N . ARG A 1 81 ? -16.163 -0.337 8.352 1.00 96.12 81 ARG A N 1
ATOM 640 C CA . ARG A 1 81 ? -15.651 -1.529 9.036 1.00 96.12 81 ARG A CA 1
ATOM 641 C C . ARG A 1 81 ? -15.314 -2.622 8.0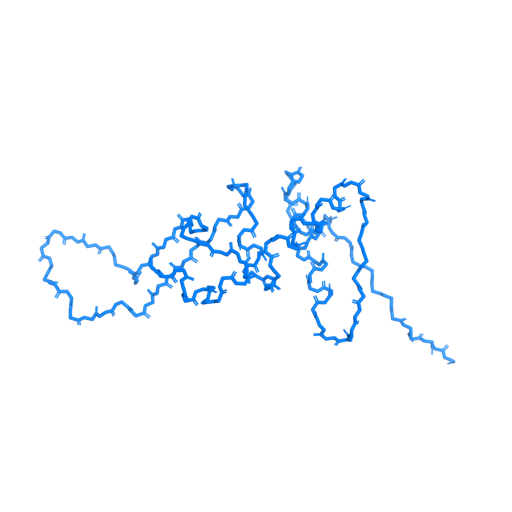32 1.00 96.12 81 ARG A C 1
ATOM 643 O O . ARG A 1 81 ? -16.089 -2.899 7.126 1.00 96.12 81 ARG A O 1
ATOM 650 N N . ILE A 1 82 ? -14.215 -3.324 8.291 1.00 96.62 82 ILE A N 1
ATOM 651 C CA . ILE A 1 82 ? -13.875 -4.588 7.639 1.00 96.62 82 ILE A CA 1
ATOM 652 C C . ILE A 1 82 ? -13.249 -5.545 8.657 1.00 96.62 82 ILE A C 1
ATOM 654 O O . ILE A 1 82 ? -12.663 -5.106 9.646 1.00 96.62 82 ILE A O 1
ATOM 658 N N . ILE A 1 83 ? -13.392 -6.852 8.434 1.00 96.00 83 ILE A N 1
ATOM 659 C CA . ILE A 1 83 ? -12.780 -7.892 9.267 1.00 96.00 83 ILE A CA 1
ATOM 660 C C . ILE A 1 83 ? -11.975 -8.820 8.363 1.00 96.00 83 ILE A C 1
ATOM 662 O O . ILE A 1 83 ? -12.532 -9.470 7.479 1.00 96.00 83 ILE A O 1
ATOM 666 N N . PHE A 1 84 ? -10.673 -8.924 8.624 1.00 95.38 84 PHE A N 1
ATOM 667 C CA . PHE A 1 84 ? -9.816 -9.925 7.998 1.00 95.38 84 PHE A CA 1
ATOM 668 C C . PHE A 1 84 ? -9.691 -11.141 8.908 1.00 95.38 84 PHE A C 1
ATOM 670 O O . PHE A 1 84 ? -9.230 -11.039 10.044 1.00 95.38 84 PHE A O 1
ATOM 677 N N . SER A 1 85 ? -10.062 -12.307 8.390 1.00 94.75 85 SER A N 1
ATOM 678 C CA . SER A 1 85 ? -9.930 -13.587 9.083 1.00 94.75 85 SER A CA 1
ATOM 679 C C . SER A 1 85 ? -9.052 -14.534 8.269 1.00 94.75 85 SER A C 1
ATOM 681 O O . SER A 1 85 ? -9.010 -14.460 7.044 1.00 94.75 85 SER A O 1
ATOM 683 N N . GLY A 1 86 ? -8.283 -15.378 8.955 1.00 93.56 86 GLY A N 1
ATOM 684 C CA . GLY A 1 86 ? -7.379 -16.331 8.314 1.00 93.56 86 GLY A CA 1
ATOM 685 C C . GLY A 1 86 ? -6.194 -16.722 9.200 1.00 93.56 86 GLY A C 1
ATOM 686 O O . GLY A 1 86 ? -6.008 -16.123 10.266 1.00 93.56 86 GLY A O 1
ATOM 687 N N . PRO A 1 87 ? -5.375 -17.693 8.757 1.00 95.12 87 PRO A N 1
ATOM 688 C CA . PRO A 1 87 ? -4.234 -18.217 9.513 1.00 95.12 87 PRO A CA 1
ATOM 689 C C . PRO A 1 87 ? -3.256 -17.127 9.961 1.00 95.12 87 PRO A C 1
ATOM 691 O O . PRO A 1 87 ? -3.169 -16.065 9.346 1.00 95.12 87 PRO A O 1
ATOM 694 N N . SER A 1 88 ? -2.506 -17.355 11.037 1.00 91.00 88 SER A N 1
ATOM 695 C CA . SER A 1 88 ? -1.431 -16.439 11.443 1.00 91.00 88 SER A CA 1
ATOM 696 C C . SER A 1 88 ? -0.365 -16.315 10.343 1.00 91.00 88 SER A C 1
ATOM 698 O O . SER A 1 88 ? -0.187 -17.211 9.525 1.00 91.00 88 SER A O 1
ATOM 700 N N . GLY A 1 89 ? 0.316 -15.167 10.279 1.00 90.62 89 GLY A N 1
ATOM 701 C CA . GLY A 1 89 ? 1.388 -14.936 9.300 1.00 90.62 89 GLY A CA 1
ATOM 702 C C . GLY A 1 89 ? 0.945 -14.596 7.870 1.00 90.62 89 GLY A C 1
ATOM 703 O O . GLY A 1 89 ? 1.791 -14.283 7.048 1.00 90.62 89 GLY A O 1
ATOM 704 N N . THR A 1 90 ? -0.355 -14.562 7.555 1.00 92.56 90 THR A N 1
ATOM 705 C CA . THR A 1 90 ? -0.851 -14.270 6.189 1.00 92.56 90 THR A CA 1
ATOM 706 C C . THR A 1 90 ? -0.996 -12.774 5.863 1.00 92.56 90 THR A C 1
ATOM 708 O O . THR A 1 90 ? -1.852 -12.393 5.072 1.00 92.56 90 THR A O 1
ATOM 711 N N . GLY A 1 91 ? -0.257 -11.890 6.539 1.00 94.25 91 GLY A N 1
ATOM 712 C CA . GLY A 1 91 ? -0.257 -10.452 6.224 1.00 94.25 91 GLY A CA 1
ATOM 713 C C . GLY A 1 91 ? -1.524 -9.655 6.586 1.00 94.25 91 GLY A C 1
ATOM 714 O O . GLY A 1 91 ? -1.613 -8.488 6.231 1.00 94.25 91 GLY A O 1
ATOM 715 N N . LYS A 1 92 ? -2.493 -10.217 7.326 1.00 95.75 92 LYS A N 1
ATOM 716 C CA . LYS A 1 92 ? -3.755 -9.518 7.683 1.00 95.75 92 LYS A CA 1
ATOM 717 C C . LYS A 1 92 ? -3.540 -8.154 8.353 1.00 95.75 92 LYS A C 1
ATOM 719 O O . LYS A 1 92 ? -4.164 -7.178 7.952 1.00 95.75 92 LYS A O 1
ATOM 724 N N . SER A 1 93 ? -2.657 -8.078 9.351 1.00 95.31 93 SER A N 1
ATOM 725 C CA . SER A 1 93 ? -2.357 -6.820 10.052 1.00 95.31 93 SER A CA 1
ATOM 726 C C . SER A 1 93 ? -1.642 -5.813 9.148 1.00 95.31 93 SER A C 1
ATOM 728 O O . SER A 1 93 ? -1.908 -4.619 9.233 1.00 95.31 93 SER A O 1
ATOM 730 N N . PHE A 1 94 ? -0.780 -6.296 8.248 1.00 96.12 94 PHE A N 1
ATOM 731 C CA . PHE A 1 94 ? -0.116 -5.461 7.247 1.00 96.12 94 PHE A CA 1
ATOM 732 C C . PHE A 1 94 ? -1.133 -4.860 6.268 1.00 96.12 94 PHE A C 1
ATOM 734 O O . PHE A 1 94 ? -1.162 -3.645 6.089 1.00 96.12 94 PHE A O 1
ATOM 741 N N . LEU A 1 95 ? -2.033 -5.685 5.722 1.00 97.00 95 LEU A N 1
ATOM 742 C CA . LEU A 1 95 ? -3.105 -5.230 4.837 1.00 97.00 95 LEU A CA 1
ATOM 743 C C . LEU A 1 95 ? -4.030 -4.220 5.532 1.00 97.00 95 LEU A C 1
ATOM 745 O O . LEU A 1 95 ? -4.383 -3.205 4.939 1.00 97.00 95 LEU A O 1
ATOM 749 N N . ALA A 1 96 ? -4.392 -4.465 6.796 1.00 96.69 96 ALA A N 1
ATOM 750 C CA . ALA A 1 96 ? -5.194 -3.529 7.579 1.00 96.69 96 ALA A CA 1
ATOM 751 C C . ALA A 1 96 ? -4.501 -2.163 7.745 1.00 96.69 96 ALA A C 1
ATOM 753 O O . ALA A 1 96 ? -5.157 -1.139 7.575 1.00 96.69 96 ALA A O 1
ATOM 754 N N . SER A 1 97 ? -3.187 -2.138 8.007 1.00 95.94 97 SER A N 1
ATOM 755 C CA . SER A 1 97 ? -2.406 -0.892 8.095 1.00 95.94 97 SER A CA 1
ATOM 756 C C . SER A 1 97 ? -2.375 -0.145 6.765 1.00 95.94 97 SER A C 1
ATOM 758 O O . SER A 1 97 ? -2.692 1.039 6.718 1.00 95.94 97 SER A O 1
ATOM 760 N N . ARG A 1 98 ? -2.057 -0.840 5.664 1.00 96.88 98 ARG A N 1
ATOM 761 C CA . ARG A 1 98 ? -2.004 -0.239 4.321 1.00 96.88 98 ARG A CA 1
ATOM 762 C C . ARG A 1 98 ? -3.354 0.328 3.882 1.00 96.88 98 ARG A C 1
ATOM 764 O O . ARG A 1 98 ? -3.405 1.431 3.350 1.00 96.88 98 ARG A O 1
ATOM 771 N N . LEU A 1 99 ? -4.453 -0.381 4.150 1.00 97.00 99 LEU A N 1
ATOM 772 C CA . LEU A 1 99 ? -5.798 0.131 3.875 1.00 97.00 99 LEU A CA 1
ATOM 773 C C . LEU A 1 99 ? -6.149 1.329 4.761 1.00 97.00 99 LEU A C 1
ATOM 775 O O . LEU A 1 99 ? -6.742 2.278 4.262 1.00 97.00 99 LEU A O 1
ATOM 779 N N . ALA A 1 100 ? -5.778 1.323 6.043 1.00 96.31 100 ALA A N 1
ATOM 780 C CA . ALA A 1 100 ? -6.000 2.474 6.916 1.00 96.31 100 ALA A CA 1
ATOM 781 C C . ALA A 1 100 ? -5.257 3.720 6.404 1.00 96.31 100 ALA A C 1
ATOM 783 O O . ALA A 1 100 ? -5.861 4.784 6.289 1.00 96.31 100 ALA A O 1
ATOM 784 N N . GLU A 1 101 ? -3.986 3.574 6.023 1.00 95.56 101 GLU A N 1
ATOM 785 C CA . GLU A 1 101 ? -3.185 4.647 5.419 1.00 95.56 101 GLU A CA 1
ATOM 786 C C . GLU A 1 101 ? -3.813 5.160 4.119 1.00 95.56 101 GLU A C 1
ATOM 788 O O . GLU A 1 101 ? -4.004 6.366 3.952 1.00 95.56 101 GLU A O 1
ATOM 793 N N . TYR A 1 102 ? -4.212 4.249 3.230 1.00 95.94 102 TYR A N 1
ATOM 794 C CA . TYR A 1 102 ? -4.887 4.603 1.986 1.00 95.94 102 TYR A CA 1
ATOM 795 C C . TYR A 1 102 ? -6.189 5.380 2.237 1.00 95.94 102 TYR A C 1
ATOM 797 O O . TYR A 1 102 ? -6.434 6.390 1.582 1.00 95.94 102 TYR A O 1
ATOM 805 N N . MET A 1 103 ? -7.008 4.964 3.210 1.00 95.81 103 MET A N 1
ATOM 806 C CA . MET A 1 103 ? -8.259 5.655 3.547 1.00 95.81 103 MET A CA 1
ATOM 807 C C . MET A 1 103 ? -8.017 7.067 4.099 1.00 95.81 103 MET A C 1
ATOM 809 O O . MET A 1 103 ? -8.757 7.983 3.747 1.00 95.81 103 MET A O 1
ATOM 813 N N . VAL A 1 104 ? -6.974 7.272 4.913 1.00 95.31 104 VAL A N 1
ATOM 814 C CA . VAL A 1 104 ? -6.588 8.612 5.395 1.00 95.31 104 VAL A CA 1
ATOM 815 C C . VAL A 1 104 ? -6.229 9.521 4.220 1.00 95.31 104 VAL A C 1
ATOM 817 O O . VAL A 1 104 ? -6.765 10.626 4.110 1.00 95.31 104 VAL A O 1
ATOM 820 N N . LEU A 1 105 ? -5.370 9.040 3.316 1.00 94.44 105 LEU A N 1
ATOM 821 C CA . LEU A 1 105 ? -4.966 9.798 2.132 1.00 94.44 105 LEU A CA 1
ATOM 822 C C . LEU A 1 105 ? -6.156 10.082 1.203 1.00 94.44 105 LEU A C 1
ATOM 824 O O . LEU A 1 105 ? -6.264 11.181 0.663 1.00 94.44 105 LEU A O 1
ATOM 828 N N . LYS A 1 106 ? -7.080 9.124 1.048 1.00 93.75 106 LYS A N 1
ATOM 829 C CA . LYS A 1 106 ? -8.280 9.264 0.204 1.00 93.75 106 LYS A CA 1
ATOM 830 C C . LYS A 1 106 ? -9.253 10.314 0.728 1.00 93.75 106 LYS A C 1
ATOM 832 O O . LYS A 1 106 ? -9.902 10.990 -0.063 1.00 93.75 106 LYS A O 1
ATOM 837 N N . GLU A 1 107 ? -9.305 10.516 2.041 1.00 91.81 107 GLU A N 1
ATOM 838 C CA . GLU A 1 107 ? -10.046 11.622 2.658 1.00 91.81 107 GLU A CA 1
ATOM 839 C C . GLU A 1 107 ? -9.328 12.985 2.528 1.00 91.81 107 GLU A C 1
ATOM 841 O O . GLU A 1 107 ? -9.805 13.983 3.069 1.00 91.81 107 GLU A O 1
ATOM 846 N N . GLY A 1 108 ? -8.190 13.053 1.825 1.00 90.19 108 GLY A N 1
ATOM 847 C CA . GLY A 1 108 ? -7.405 14.275 1.633 1.00 90.19 108 GLY A CA 1
ATOM 848 C C . GLY A 1 108 ? -6.611 14.701 2.871 1.00 90.19 108 GLY A C 1
ATOM 849 O O . GLY A 1 108 ? -6.170 15.847 2.957 1.00 90.19 108 GLY A O 1
ATOM 850 N N . LYS A 1 109 ? -6.445 13.801 3.848 1.00 90.81 109 LYS A N 1
ATOM 851 C CA . LYS A 1 109 ? -5.686 14.050 5.078 1.00 90.81 109 LYS A CA 1
ATOM 852 C C . LYS A 1 109 ? -4.233 13.616 4.906 1.00 90.81 109 LYS A C 1
ATOM 854 O O . LYS A 1 109 ? -3.924 12.715 4.130 1.00 90.81 109 LYS A O 1
ATOM 859 N N . GLN A 1 110 ? -3.337 14.236 5.668 1.00 89.06 110 GLN A N 1
ATOM 860 C CA . GLN A 1 110 ? -1.939 13.813 5.729 1.00 89.06 110 GLN A CA 1
ATOM 861 C C . GLN A 1 110 ? -1.774 12.620 6.680 1.00 89.06 110 GLN A C 1
ATOM 863 O O . GLN A 1 110 ? -2.504 12.490 7.665 1.00 89.06 110 GLN A O 1
ATOM 868 N N . LEU A 1 111 ? -0.795 11.755 6.395 1.00 87.31 111 LEU A N 1
ATOM 869 C CA . LEU A 1 111 ? -0.411 10.637 7.263 1.00 87.31 111 LEU A CA 1
ATOM 870 C C . LEU A 1 111 ? 0.382 11.139 8.476 1.00 87.31 111 LEU A C 1
ATOM 872 O O . LEU A 1 111 ? 1.589 10.939 8.593 1.00 87.31 111 LEU A O 1
ATOM 876 N N . GLU A 1 112 ? -0.306 11.821 9.382 1.00 86.94 112 GLU A N 1
ATOM 877 C CA . GLU A 1 112 ? 0.260 12.246 10.657 1.00 86.94 112 GLU A CA 1
ATOM 878 C C . GLU A 1 112 ? 0.200 11.120 11.697 1.00 86.94 112 GLU A C 1
ATOM 880 O O . GLU A 1 112 ? -0.639 10.221 11.630 1.00 86.94 112 GLU A O 1
ATOM 885 N N . HIS A 1 113 ? 1.060 11.199 12.718 1.00 71.75 113 HIS A N 1
ATOM 886 C CA . HIS A 1 113 ? 1.215 10.171 13.760 1.00 71.75 113 HIS A CA 1
ATOM 887 C C . HIS A 1 113 ? -0.082 9.839 14.528 1.00 71.75 113 HIS A C 1
ATOM 889 O O . HIS A 1 113 ? -0.158 8.805 15.184 1.00 71.75 113 HIS A O 1
ATOM 895 N N . GLN A 1 114 ? -1.093 10.714 14.469 1.00 80.81 114 GLN A N 1
ATOM 896 C CA . GLN A 1 114 ? -2.378 10.561 15.161 1.00 80.81 114 GLN A CA 1
ATOM 897 C C . GLN A 1 114 ? -3.527 10.117 14.239 1.00 80.81 114 GLN A C 1
ATOM 899 O O . GLN A 1 114 ? -4.638 9.900 14.719 1.00 80.81 114 GLN A O 1
ATOM 904 N N . ALA A 1 115 ? -3.292 9.973 12.930 1.00 90.44 115 ALA A N 1
ATOM 905 C CA . ALA A 1 115 ? -4.348 9.647 11.970 1.00 90.44 115 ALA A CA 1
ATOM 906 C C . ALA A 1 115 ? -4.833 8.190 12.072 1.00 90.44 115 ALA A C 1
ATOM 908 O O . ALA A 1 115 ? -5.971 7.891 11.712 1.00 90.44 115 ALA A O 1
ATOM 909 N N . ILE A 1 116 ? -3.982 7.283 12.566 1.00 94.44 116 ILE A N 1
ATOM 910 C CA . ILE A 1 116 ? -4.267 5.850 12.671 1.00 94.44 116 ILE A CA 1
ATOM 911 C C . ILE A 1 116 ? -3.962 5.385 14.092 1.00 94.44 116 ILE A C 1
ATOM 913 O O . ILE A 1 116 ? -2.848 5.544 14.584 1.00 94.44 116 ILE A O 1
ATOM 917 N N . ALA A 1 117 ? -4.952 4.769 14.735 1.00 94.44 117 ALA A N 1
ATOM 918 C CA . ALA A 1 117 ? -4.792 4.114 16.025 1.00 94.44 117 ALA A CA 1
ATOM 919 C C . ALA A 1 117 ? -4.858 2.592 15.850 1.00 94.44 117 ALA A C 1
ATOM 921 O O . ALA A 1 117 ? -5.805 2.068 15.261 1.00 94.44 117 ALA A O 1
ATOM 922 N N . THR A 1 118 ? -3.876 1.885 16.408 1.00 93.38 118 THR A N 1
ATOM 923 C CA . THR A 1 118 ? -3.800 0.421 16.366 1.00 93.38 118 THR A CA 1
ATOM 924 C C . THR A 1 118 ? -3.957 -0.142 17.769 1.00 93.38 118 THR A C 1
ATOM 926 O O . THR A 1 118 ? -3.196 0.195 18.673 1.00 93.38 118 THR A O 1
ATOM 929 N N . PHE A 1 119 ? -4.924 -1.041 17.938 1.00 92.56 119 PHE A N 1
ATOM 930 C CA . PHE A 1 119 ? -5.167 -1.746 19.192 1.00 92.56 119 PHE A CA 1
ATOM 931 C C . PHE A 1 119 ? -4.829 -3.223 19.005 1.00 92.56 119 PHE A C 1
ATOM 933 O O . PHE A 1 119 ? -5.528 -3.940 1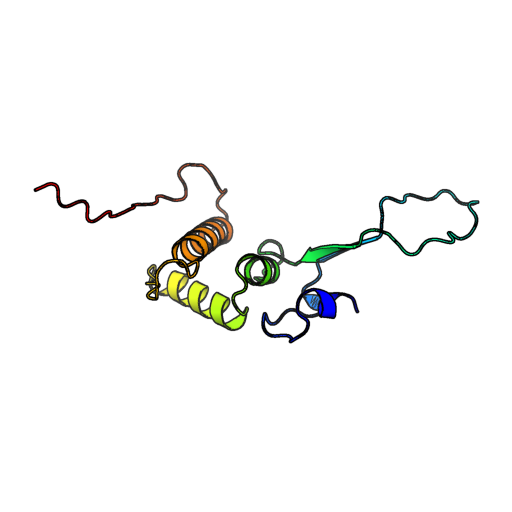8.289 1.00 92.56 119 PHE A O 1
ATOM 940 N N . ASN A 1 120 ? -3.759 -3.678 19.654 1.00 88.62 120 ASN A N 1
ATOM 941 C CA . ASN A 1 120 ? -3.392 -5.090 19.676 1.00 88.62 120 ASN A CA 1
ATOM 942 C C . ASN A 1 120 ? -4.023 -5.754 20.899 1.00 88.62 120 ASN A C 1
ATOM 944 O O . ASN A 1 120 ? -3.775 -5.345 22.032 1.00 88.62 120 ASN A O 1
ATOM 948 N N . VAL A 1 121 ? -4.841 -6.777 20.663 1.00 83.44 121 VAL A N 1
ATOM 949 C CA . VAL A 1 121 ? -5.452 -7.580 21.724 1.00 83.44 121 VAL A CA 1
ATOM 950 C C . VAL A 1 121 ? -4.673 -8.884 21.832 1.00 83.44 121 VAL A C 1
ATOM 952 O O . VAL A 1 121 ? -4.911 -9.826 21.079 1.00 83.44 121 VAL A O 1
ATOM 955 N N . ASP A 1 122 ? -3.734 -8.931 22.772 1.00 78.31 122 ASP A N 1
ATOM 956 C CA . ASP A 1 122 ? -3.060 -10.169 23.149 1.00 78.31 122 ASP A CA 1
ATOM 957 C C . ASP A 1 122 ? -3.885 -10.880 24.228 1.00 78.31 122 ASP A C 1
ATOM 959 O O . ASP A 1 122 ? -4.090 -10.341 25.316 1.00 78.31 122 ASP A O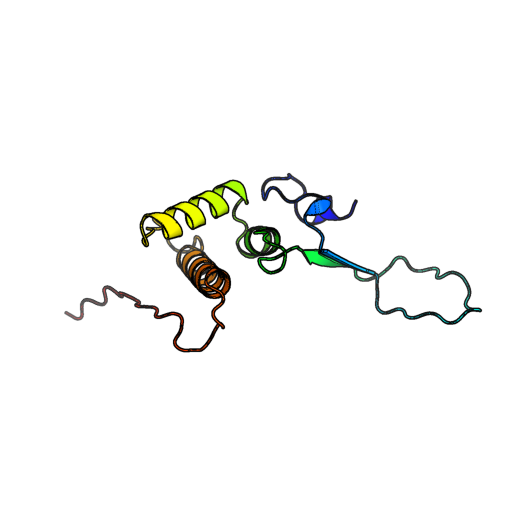 1
ATOM 963 N N . ASN A 1 123 ? -4.289 -12.131 23.990 1.00 58.81 123 ASN A N 1
ATOM 964 C CA . ASN A 1 123 ? -4.822 -13.012 25.038 1.00 58.81 123 ASN A CA 1
ATOM 965 C C . ASN A 1 123 ? -3.687 -13.534 25.940 1.00 58.81 123 ASN A C 1
ATOM 967 O O . ASN A 1 123 ? -3.518 -14.739 26.132 1.00 58.81 123 ASN A O 1
ATOM 971 N N . LYS A 1 124 ? -2.891 -12.635 26.525 1.00 54.50 124 LYS A N 1
ATOM 972 C CA . LYS A 1 124 ? -2.084 -12.985 27.696 1.00 54.50 124 LYS A CA 1
ATOM 973 C C . LYS A 1 124 ? -3.033 -13.045 28.887 1.00 54.50 124 LYS A C 1
ATOM 975 O O . LYS A 1 124 ? -3.152 -12.096 29.650 1.00 54.50 124 LYS A O 1
ATOM 980 N N . THR A 1 125 ? -3.746 -14.161 29.026 1.00 45.97 125 THR A N 1
ATOM 981 C CA . THR A 1 125 ? -4.370 -14.523 30.298 1.00 45.97 125 THR A CA 1
ATOM 982 C C . THR A 1 125 ? -3.241 -14.742 31.298 1.00 45.97 125 THR A C 1
ATOM 984 O O . THR A 1 125 ? -2.653 -15.822 31.353 1.00 45.97 125 THR A O 1
ATOM 987 N N . THR A 1 126 ? -2.884 -13.708 32.051 1.00 47.09 126 THR A N 1
ATOM 988 C CA . THR A 1 126 ? -2.147 -13.878 33.299 1.00 47.09 126 THR A CA 1
ATOM 989 C C . THR A 1 126 ? -3.073 -14.654 34.231 1.00 47.09 126 THR A C 1
ATOM 991 O O . THR A 1 126 ? -4.106 -14.137 34.654 1.00 47.09 126 THR A O 1
ATOM 994 N N . LYS A 1 127 ? -2.764 -15.936 34.437 1.00 40.34 127 LYS A N 1
ATOM 995 C CA . LYS A 1 127 ? -3.280 -16.702 35.572 1.00 40.34 127 LYS A CA 1
ATOM 996 C C . LYS A 1 127 ? -2.581 -16.248 36.844 1.00 40.34 127 LYS A C 1
ATOM 998 O O . LYS A 1 127 ? -1.378 -15.919 36.743 1.00 40.34 127 LYS A O 1
#

pLDDT: mean 84.58, std 16.21, range [40.34, 97.75]

Foldseek 3Di:
DCVCVLVVPCQQVDDPLQWPDKDFADDDDDDDDDDDPDGGPDMDTDGDDCVNPDCSVVSSVQVPRRVVLVVVLVCCVPVVDDDDDDDPPPCPVVNVVSSQCNVCVNVVHDPDPPSDDDDDDDPPPPD